Protein AF-A0AAV6CIS7-F1 (afdb_monomer_lite)

Structure (mmCIF, N/CA/C/O backbone):
data_AF-A0AAV6CIS7-F1
#
_entry.id   AF-A0AAV6CIS7-F1
#
loop_
_atom_site.group_PDB
_atom_site.id
_atom_site.type_symbol
_atom_site.label_atom_id
_atom_site.label_alt_id
_atom_site.label_comp_id
_atom_site.label_asym_id
_atom_site.label_entity_id
_atom_site.label_seq_id
_atom_site.pdbx_PDB_ins_code
_atom_site.Cartn_x
_atom_site.Cartn_y
_atom_site.Cartn_z
_atom_site.occupancy
_atom_site.B_iso_or_equiv
_atom_site.auth_seq_id
_atom_site.auth_comp_id
_atom_site.auth_asym_id
_atom_site.auth_atom_id
_atom_site.pdbx_PDB_model_num
ATOM 1 N N . MET A 1 1 ? 35.511 43.609 -23.671 1.00 50.97 1 MET A N 1
ATOM 2 C CA . MET A 1 1 ? 35.864 42.834 -22.460 1.00 50.97 1 MET A CA 1
ATOM 3 C C . MET A 1 1 ? 34.589 42.603 -21.664 1.00 50.97 1 MET A C 1
ATOM 5 O O . MET A 1 1 ? 34.126 43.518 -21.002 1.00 50.97 1 MET A O 1
ATOM 9 N N . ILE A 1 2 ? 33.960 41.435 -21.819 1.00 60.38 2 ILE A N 1
ATOM 10 C CA . ILE A 1 2 ? 32.721 41.089 -21.102 1.00 60.38 2 ILE A CA 1
ATOM 11 C C . ILE A 1 2 ? 33.113 40.763 -19.651 1.00 60.38 2 ILE A C 1
ATOM 13 O O . ILE A 1 2 ? 34.022 39.949 -19.458 1.00 60.38 2 ILE A O 1
ATOM 17 N N . PRO A 1 3 ? 32.518 41.405 -18.631 1.00 58.91 3 PRO A N 1
ATOM 18 C CA . PRO A 1 3 ? 32.936 41.207 -17.251 1.00 58.91 3 PRO A CA 1
ATOM 19 C C . PRO A 1 3 ? 32.660 39.763 -16.819 1.00 58.91 3 PRO A C 1
ATOM 21 O O . PRO A 1 3 ? 31.555 39.246 -16.967 1.00 58.91 3 PRO A O 1
ATOM 24 N N . ARG A 1 4 ? 33.688 39.114 -16.263 1.00 55.78 4 ARG A N 1
ATOM 25 C CA . ARG A 1 4 ? 33.729 37.690 -15.876 1.00 55.78 4 ARG A CA 1
ATOM 26 C C . ARG A 1 4 ? 32.656 37.293 -14.842 1.00 55.78 4 ARG A C 1
ATOM 28 O O . ARG A 1 4 ? 32.350 36.114 -14.712 1.00 55.78 4 ARG A O 1
ATOM 35 N N . PHE A 1 5 ? 32.039 38.273 -14.175 1.00 52.25 5 PHE A N 1
ATOM 36 C CA . PHE A 1 5 ? 30.879 38.098 -13.290 1.00 52.25 5 PHE A CA 1
ATOM 37 C C . PHE A 1 5 ? 29.562 37.809 -14.035 1.00 52.25 5 PHE A C 1
ATOM 39 O O . PHE A 1 5 ? 28.699 37.121 -13.496 1.00 52.25 5 PHE A O 1
ATOM 46 N N . LEU A 1 6 ? 29.413 38.267 -15.284 1.00 52.16 6 LEU A N 1
ATOM 47 C CA . LEU A 1 6 ? 28.199 38.059 -16.084 1.00 52.16 6 LEU A CA 1
ATOM 48 C C . LEU A 1 6 ? 28.066 36.601 -16.564 1.00 52.16 6 LEU A C 1
ATOM 50 O O . LEU A 1 6 ? 26.960 36.097 -16.727 1.00 52.16 6 LEU A O 1
ATOM 54 N N . LEU A 1 7 ? 29.195 35.902 -16.730 1.00 52.88 7 LEU A N 1
ATOM 55 C CA . LEU A 1 7 ? 29.227 34.489 -17.125 1.00 52.88 7 LEU A CA 1
ATOM 56 C C . LEU A 1 7 ? 28.819 33.551 -15.972 1.00 52.88 7 LEU A C 1
ATOM 58 O O . LEU A 1 7 ? 28.273 32.482 -16.215 1.00 52.88 7 LEU A O 1
ATOM 62 N N . LEU A 1 8 ? 29.048 33.957 -14.718 1.00 53.03 8 LEU A N 1
ATOM 63 C CA . LEU A 1 8 ? 28.732 33.152 -13.531 1.00 53.03 8 LEU A CA 1
ATOM 64 C C . LEU A 1 8 ? 27.242 33.224 -13.151 1.00 53.03 8 LEU A C 1
ATOM 66 O O . LEU A 1 8 ? 26.676 32.234 -12.697 1.00 53.03 8 LEU A O 1
ATOM 70 N N . LEU A 1 9 ? 26.587 34.361 -13.407 1.00 54.25 9 LEU A N 1
ATOM 71 C CA . LEU A 1 9 ? 25.141 34.539 -13.211 1.00 54.25 9 LEU A CA 1
ATOM 72 C C . LEU A 1 9 ? 24.294 33.817 -14.272 1.00 54.25 9 LEU A C 1
ATOM 74 O O . LEU A 1 9 ? 23.176 33.401 -13.977 1.00 54.25 9 LEU A O 1
ATOM 78 N N . LEU A 1 10 ? 24.831 33.606 -15.478 1.00 52.19 10 LEU A N 1
ATOM 79 C CA . LEU A 1 10 ? 24.127 32.914 -16.564 1.00 52.19 10 LEU A CA 1
ATOM 80 C C . LEU A 1 10 ? 24.039 31.389 -16.349 1.00 52.19 10 LEU A C 1
ATOM 82 O O . LEU A 1 10 ? 23.103 30.756 -16.831 1.00 52.19 10 LEU A O 1
ATOM 86 N N . CYS A 1 11 ? 24.963 30.795 -15.587 1.00 52.25 11 CYS A N 1
ATOM 87 C CA . CYS A 1 11 ? 24.973 29.350 -15.334 1.00 52.25 11 CYS A CA 1
ATOM 88 C C . CYS A 1 11 ? 24.002 28.897 -14.227 1.00 52.25 11 CYS A C 1
ATOM 90 O O . CYS A 1 11 ? 23.580 27.744 -14.240 1.00 52.25 11 CYS A O 1
ATOM 92 N N . CYS A 1 12 ? 23.605 29.770 -13.292 1.00 54.38 12 CYS A N 1
ATOM 93 C CA . CYS A 1 12 ? 22.674 29.396 -12.212 1.00 54.38 12 CYS A CA 1
ATOM 94 C C . CYS A 1 12 ? 21.187 29.437 -12.614 1.00 54.38 12 CYS A C 1
ATOM 96 O O . CYS A 1 12 ? 20.354 28.910 -11.883 1.00 54.38 12 CYS A O 1
ATOM 98 N N . GLY A 1 13 ? 20.833 30.046 -13.752 1.00 55.12 13 GLY A N 1
ATOM 99 C CA . GLY A 1 13 ? 19.437 30.181 -14.201 1.00 55.12 13 GLY A CA 1
ATOM 100 C C . GLY A 1 13 ? 18.891 29.002 -15.015 1.00 55.12 13 GLY A C 1
ATOM 101 O O . GLY A 1 13 ? 17.715 28.998 -15.363 1.00 55.12 13 GLY A O 1
ATOM 102 N N . LEU A 1 14 ? 19.732 28.016 -15.339 1.00 56.28 14 LEU A N 1
ATOM 103 C CA . LEU A 1 14 ? 19.426 26.909 -16.254 1.00 56.28 14 LEU A CA 1
ATOM 104 C C . LEU A 1 14 ? 19.567 25.543 -15.577 1.00 56.28 14 LEU A C 1
ATOM 106 O O . LEU A 1 14 ? 19.933 24.564 -16.221 1.00 56.28 14 LEU A O 1
ATOM 110 N N . VAL A 1 15 ? 19.274 25.452 -14.280 1.00 60.72 15 VAL A N 1
ATOM 111 C CA . VAL A 1 15 ? 18.998 24.146 -13.678 1.00 60.72 15 VAL A CA 1
ATOM 112 C C . VAL A 1 15 ? 17.537 23.847 -14.016 1.00 60.72 15 VAL A C 1
ATOM 114 O O . VAL A 1 15 ? 16.658 24.430 -13.376 1.00 60.72 15 VAL A O 1
ATOM 117 N N . PRO A 1 16 ? 17.209 23.018 -15.033 1.00 55.84 16 PRO A N 1
ATOM 118 C CA . PRO A 1 16 ? 15.862 22.485 -15.096 1.00 55.84 16 PRO A CA 1
ATOM 119 C C . PRO A 1 16 ? 15.610 21.837 -13.740 1.00 55.84 16 PRO A C 1
ATOM 121 O O . PRO A 1 16 ? 16.448 21.076 -13.251 1.00 55.84 16 PRO A O 1
ATOM 124 N N . PHE A 1 17 ? 14.484 22.173 -13.114 1.00 56.53 17 PHE A N 1
ATOM 125 C CA . PHE A 1 17 ? 13.930 21.350 -12.055 1.00 56.53 17 PHE A CA 1
ATOM 126 C C . PHE A 1 17 ? 13.779 19.958 -12.660 1.00 56.53 17 PHE A C 1
ATOM 128 O O . PHE A 1 17 ? 12.786 19.663 -13.320 1.00 56.53 17 PHE A O 1
ATOM 135 N N . VAL A 1 18 ? 14.800 19.117 -12.502 1.00 51.66 18 VAL A N 1
ATOM 136 C CA . VAL A 1 18 ? 14.688 17.692 -12.742 1.00 51.66 18 VAL A CA 1
ATOM 137 C C . VAL A 1 18 ? 13.782 17.235 -11.619 1.00 51.66 18 VAL A C 1
ATOM 139 O O . VAL A 1 18 ? 14.219 16.881 -10.527 1.00 51.66 18 VAL A O 1
ATOM 142 N N . GLN A 1 19 ? 12.482 17.368 -11.858 1.00 56.81 19 GLN A N 1
ATOM 143 C CA . GLN A 1 19 ? 11.492 16.641 -11.113 1.00 56.81 19 GLN A CA 1
ATOM 144 C C . GLN A 1 19 ? 11.911 15.187 -11.295 1.00 56.81 19 GLN A C 1
ATOM 146 O O . GLN A 1 19 ? 11.837 14.643 -12.398 1.00 56.81 19 GLN A O 1
ATOM 151 N N . ALA A 1 20 ? 12.423 14.579 -10.230 1.00 53.72 20 ALA A N 1
ATOM 152 C CA . ALA A 1 20 ? 12.522 13.137 -10.127 1.00 53.72 20 ALA A CA 1
ATOM 153 C C . ALA A 1 20 ? 11.083 12.608 -10.058 1.00 53.72 20 ALA A C 1
ATOM 155 O O . ALA A 1 20 ? 10.599 12.192 -9.010 1.00 53.72 20 ALA A O 1
ATOM 156 N N . HIS A 1 21 ? 10.347 12.745 -11.159 1.00 54.41 21 HIS A N 1
ATOM 157 C CA . HIS A 1 21 ? 9.041 12.155 -11.290 1.00 54.41 21 HIS A CA 1
ATOM 158 C C . HIS A 1 21 ? 9.283 10.651 -11.341 1.00 54.41 21 HIS A C 1
ATOM 160 O O . HIS A 1 21 ? 9.950 10.138 -12.242 1.00 54.41 21 HIS A O 1
ATOM 166 N N . VAL A 1 22 ? 8.727 9.953 -10.352 1.00 58.34 22 VAL A N 1
ATOM 167 C CA . VAL A 1 22 ? 8.233 8.591 -10.555 1.00 58.34 22 VAL A CA 1
ATOM 168 C C . VAL A 1 22 ? 7.492 8.566 -11.895 1.00 58.34 22 VAL A C 1
ATOM 170 O O . VAL A 1 22 ? 6.849 9.552 -12.257 1.00 58.34 22 VAL A O 1
ATOM 173 N N . GLY A 1 23 ? 7.686 7.509 -12.685 1.00 63.38 23 GLY A N 1
ATOM 174 C CA . GLY A 1 23 ? 7.179 7.435 -14.055 1.00 63.38 23 GLY A CA 1
ATOM 175 C C . GLY A 1 23 ? 5.650 7.531 -14.130 1.00 63.38 23 GLY A C 1
ATOM 176 O O . GLY A 1 23 ? 4.971 7.888 -13.177 1.00 63.38 23 GLY A O 1
ATOM 177 N N . HIS A 1 24 ? 5.061 7.167 -15.269 1.00 74.44 24 HIS A N 1
ATOM 178 C CA . HIS A 1 24 ? 3.600 7.175 -15.448 1.00 74.44 24 HIS A CA 1
ATOM 179 C C . HIS A 1 24 ? 2.891 6.026 -14.693 1.00 74.44 24 HIS A C 1
ATOM 181 O O . HIS A 1 24 ? 2.054 5.325 -15.255 1.00 74.44 24 HIS A O 1
ATOM 187 N N . HIS A 1 25 ? 3.282 5.773 -13.448 1.00 80.31 25 HIS A N 1
ATOM 188 C CA . HIS A 1 25 ? 2.746 4.741 -12.579 1.00 80.31 25 HIS A CA 1
ATOM 189 C C . HIS A 1 25 ? 2.177 5.378 -11.303 1.00 80.31 25 HIS A C 1
ATOM 191 O O . HIS A 1 25 ? 2.557 6.498 -10.943 1.00 80.31 25 HIS A O 1
ATOM 197 N N . PRO A 1 26 ? 1.252 4.697 -10.610 1.00 85.50 26 PRO A N 1
ATOM 198 C CA . PRO A 1 26 ? 0.700 5.201 -9.363 1.00 85.50 26 PRO A CA 1
ATOM 199 C C . PRO A 1 26 ? 1.795 5.447 -8.317 1.00 85.50 26 PRO A C 1
ATOM 201 O O . PRO A 1 26 ? 2.750 4.681 -8.186 1.00 85.50 26 PRO A O 1
ATOM 204 N N . SER A 1 27 ? 1.652 6.532 -7.562 1.00 90.12 27 SER A N 1
ATOM 205 C CA . SER A 1 27 ? 2.560 6.892 -6.474 1.00 90.12 27 SER A CA 1
ATOM 206 C C . SER A 1 27 ? 2.111 6.219 -5.177 1.00 90.12 27 SER A C 1
ATOM 208 O O . SER A 1 27 ? 0.980 6.424 -4.724 1.00 90.12 27 SER A O 1
ATOM 210 N N . VAL A 1 28 ? 3.000 5.441 -4.546 1.00 92.06 28 VAL A N 1
ATOM 211 C CA . VAL A 1 28 ? 2.762 4.869 -3.207 1.00 92.06 28 VAL A CA 1
ATOM 212 C C . VAL A 1 28 ? 2.484 5.980 -2.197 1.00 92.06 28 VAL A C 1
ATOM 214 O O . VAL A 1 28 ? 1.545 5.875 -1.414 1.00 92.06 28 VAL A O 1
ATOM 217 N N . HIS A 1 29 ? 3.258 7.067 -2.248 1.00 92.81 29 HIS A N 1
ATOM 218 C CA . HIS A 1 29 ? 3.093 8.214 -1.358 1.00 92.81 29 HIS A CA 1
ATOM 219 C C . HIS A 1 29 ? 1.681 8.803 -1.454 1.00 92.81 29 HIS A C 1
ATOM 221 O O . HIS A 1 29 ? 1.002 8.958 -0.438 1.00 92.81 29 HIS A O 1
ATOM 227 N N . ASP A 1 30 ? 1.219 9.078 -2.674 1.00 93.94 3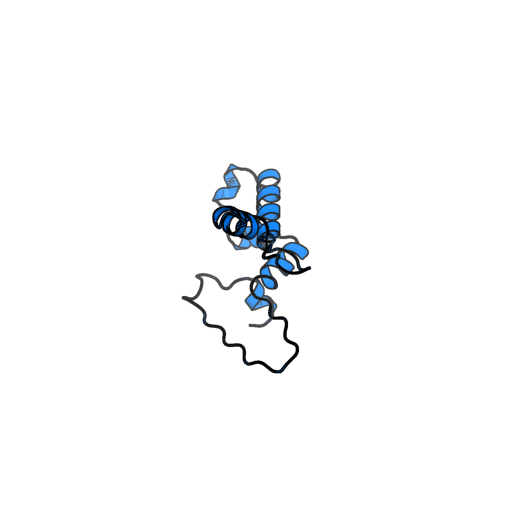0 ASP A N 1
ATOM 228 C CA . ASP A 1 30 ? -0.086 9.711 -2.886 1.00 93.94 30 ASP A CA 1
ATOM 229 C C . ASP A 1 30 ? -1.224 8.752 -2.534 1.00 93.94 30 ASP A C 1
ATOM 231 O O . ASP A 1 30 ? -2.235 9.160 -1.963 1.00 93.94 30 ASP A O 1
ATOM 235 N N . THR A 1 31 ? -1.021 7.457 -2.784 1.00 95.81 31 THR A N 1
ATOM 236 C CA . THR A 1 31 ? -1.948 6.399 -2.368 1.00 95.81 31 THR A CA 1
ATOM 237 C C . THR A 1 31 ? -2.077 6.348 -0.847 1.00 95.81 31 THR A C 1
ATOM 239 O O . THR A 1 31 ? -3.191 6.373 -0.326 1.00 95.81 31 THR A O 1
ATOM 242 N N . VAL A 1 32 ? -0.960 6.351 -0.111 1.00 95.69 32 VAL A N 1
ATOM 243 C CA . VAL A 1 32 ? -0.957 6.386 1.362 1.00 95.69 32 VAL A CA 1
ATOM 244 C C . VAL A 1 32 ? -1.613 7.665 1.883 1.00 95.69 32 VAL A C 1
ATOM 246 O O . VAL A 1 32 ? -2.439 7.600 2.794 1.00 95.69 32 VAL A O 1
ATOM 249 N N . ALA A 1 33 ? -1.304 8.822 1.295 1.00 96.75 33 ALA A N 1
ATOM 250 C CA . ALA A 1 33 ? -1.923 10.091 1.669 1.00 96.75 33 ALA A CA 1
ATOM 251 C C . ALA A 1 33 ? -3.450 10.060 1.473 1.00 96.75 33 ALA A C 1
ATOM 253 O O . ALA A 1 33 ? -4.194 10.467 2.369 1.00 96.75 33 ALA A O 1
ATOM 254 N N . GLY A 1 34 ? -3.920 9.513 0.348 1.00 97.19 34 GLY A N 1
ATOM 255 C CA . GLY A 1 34 ? -5.343 9.337 0.056 1.00 97.19 34 GLY A CA 1
ATOM 256 C C . GLY A 1 34 ? -6.042 8.366 1.012 1.00 97.19 34 GLY A C 1
ATOM 257 O O . GLY A 1 34 ? -7.143 8.656 1.485 1.00 97.19 34 GLY A O 1
ATOM 258 N N . ILE A 1 35 ? -5.395 7.248 1.365 1.00 97.12 35 ILE A N 1
ATOM 259 C CA . ILE A 1 35 ? -5.899 6.305 2.378 1.00 97.12 35 ILE A CA 1
ATOM 260 C C . ILE A 1 35 ? -6.066 7.015 3.724 1.00 97.12 35 ILE A C 1
ATOM 262 O O . ILE A 1 35 ? -7.128 6.922 4.342 1.00 97.12 35 ILE A O 1
ATOM 266 N N . LEU A 1 36 ? -5.043 7.753 4.167 1.00 95.56 36 LEU A N 1
ATOM 267 C CA . LEU A 1 36 ? -5.067 8.472 5.441 1.00 95.56 36 LEU A CA 1
ATOM 268 C C . LEU A 1 36 ? -6.172 9.531 5.479 1.00 95.56 36 LEU A C 1
ATOM 270 O O . LEU A 1 36 ? -6.889 9.626 6.476 1.00 95.56 36 LEU A O 1
ATOM 274 N N . ASP A 1 37 ? -6.322 10.319 4.415 1.00 96.69 37 ASP A N 1
ATOM 275 C CA . ASP A 1 37 ? -7.380 11.327 4.312 1.00 96.69 37 ASP A CA 1
ATOM 276 C C . ASP A 1 37 ? -8.776 10.685 4.341 1.00 96.69 37 ASP A C 1
ATOM 278 O O . ASP A 1 37 ? -9.638 11.119 5.111 1.00 96.69 37 ASP A O 1
ATOM 282 N N . ARG A 1 38 ? -8.988 9.586 3.602 1.00 97.19 38 ARG A N 1
ATOM 283 C CA . ARG A 1 38 ? -10.250 8.832 3.646 1.00 97.19 38 ARG A CA 1
ATOM 284 C C . ARG A 1 38 ? -10.531 8.293 5.045 1.00 97.19 38 ARG A C 1
ATOM 286 O O . ARG A 1 38 ? -11.609 8.537 5.581 1.00 97.19 38 ARG A O 1
ATOM 293 N N . MET A 1 39 ? -9.578 7.587 5.651 1.00 96.62 39 MET A N 1
ATOM 294 C CA . MET A 1 39 ? -9.765 6.960 6.963 1.00 96.62 39 MET A CA 1
ATOM 295 C C . MET A 1 39 ? -10.074 7.988 8.049 1.00 96.62 39 MET A C 1
ATOM 297 O O . MET A 1 39 ? -10.941 7.737 8.880 1.00 96.62 39 MET A O 1
ATOM 301 N N . LYS A 1 40 ? -9.446 9.170 8.018 1.00 95.06 40 LYS A N 1
ATOM 302 C CA . LYS A 1 40 ? -9.770 10.270 8.942 1.00 95.06 40 LYS A CA 1
ATOM 303 C C . LYS A 1 40 ? -11.227 10.736 8.846 1.00 95.06 40 LYS A C 1
ATOM 305 O O . LYS A 1 40 ? -11.755 11.241 9.832 1.00 95.06 40 LYS A O 1
ATOM 310 N N . ARG A 1 41 ? -11.868 10.583 7.682 1.00 96.00 41 ARG A N 1
ATOM 311 C CA . ARG A 1 41 ? -13.273 10.964 7.448 1.00 96.00 41 ARG A CA 1
ATOM 312 C C . ARG A 1 41 ? -14.251 9.832 7.755 1.00 96.00 41 ARG A C 1
ATOM 314 O O . ARG A 1 41 ? -15.371 10.106 8.170 1.00 96.00 41 ARG A O 1
ATOM 321 N N . THR A 1 42 ? -13.853 8.579 7.532 1.00 95.06 42 THR A N 1
ATOM 322 C CA . THR A 1 42 ? -14.759 7.419 7.614 1.00 95.06 42 THR A CA 1
ATOM 323 C C . THR A 1 42 ? -14.625 6.613 8.903 1.00 95.06 42 THR A C 1
ATOM 325 O O . THR A 1 42 ? -15.559 5.908 9.276 1.00 95.06 42 THR A O 1
ATOM 328 N N . VAL A 1 43 ? -13.482 6.681 9.589 1.00 95.50 43 VAL A N 1
ATOM 329 C CA . VAL A 1 43 ? -13.230 5.956 10.840 1.00 95.50 43 VAL A CA 1
ATOM 330 C C . VAL A 1 43 ? -13.377 6.917 12.023 1.00 95.50 43 VAL A C 1
ATOM 332 O O . VAL A 1 43 ? -12.796 8.002 12.000 1.00 95.50 43 VAL A O 1
ATOM 335 N N . PRO A 1 44 ? -14.095 6.534 13.098 1.00 95.12 44 PRO A N 1
ATOM 336 C CA . PRO A 1 44 ? -14.188 7.358 14.297 1.00 95.12 44 PRO A CA 1
ATOM 337 C C . PRO A 1 44 ? -12.806 7.717 14.856 1.00 95.12 44 PRO A C 1
ATOM 339 O O . PRO A 1 44 ? -11.953 6.842 15.021 1.00 95.12 44 PRO A O 1
ATOM 342 N N . ALA A 1 45 ? -12.603 8.985 15.224 1.00 93.38 45 ALA A N 1
ATOM 343 C CA . ALA A 1 45 ? -11.303 9.487 15.678 1.00 93.38 45 ALA A CA 1
ATOM 344 C C . ALA A 1 45 ? -10.723 8.694 16.866 1.00 93.38 45 ALA A C 1
ATOM 346 O O . ALA A 1 45 ? -9.530 8.412 16.907 1.00 93.38 45 ALA A O 1
ATOM 347 N N . ALA A 1 46 ? -11.579 8.253 17.795 1.00 94.44 46 ALA A N 1
ATOM 348 C CA . ALA A 1 46 ? -11.179 7.428 18.937 1.00 94.44 46 ALA A CA 1
ATOM 349 C C . ALA A 1 46 ? -10.754 5.992 18.560 1.00 94.44 46 ALA A C 1
ATOM 351 O O . ALA A 1 46 ? -10.109 5.314 19.364 1.00 94.44 46 ALA A O 1
ATOM 352 N N . LYS A 1 47 ? -11.129 5.516 17.363 1.00 94.06 47 LYS A N 1
ATOM 353 C CA . LYS A 1 47 ? -10.770 4.192 16.835 1.00 94.06 47 LYS A CA 1
ATOM 35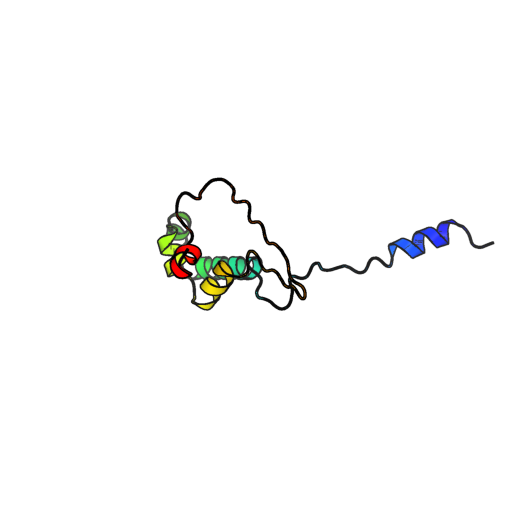4 C C . LYS A 1 47 ? -9.484 4.230 16.003 1.00 94.06 47 LYS A C 1
ATOM 356 O O . LYS A 1 47 ? -8.742 3.259 16.050 1.00 94.06 47 LYS A O 1
ATOM 361 N N . LEU A 1 48 ? -9.183 5.337 15.313 1.00 92.19 48 LEU A N 1
ATOM 362 C CA . LEU A 1 48 ? -7.976 5.493 14.481 1.00 92.19 48 LEU A CA 1
ATOM 363 C C . LEU A 1 48 ? -6.668 5.002 15.141 1.00 92.19 48 LEU A C 1
ATOM 365 O O . LEU A 1 48 ? -5.991 4.184 14.526 1.00 92.19 48 LEU A O 1
ATOM 369 N N . PRO A 1 49 ? -6.309 5.406 16.379 1.00 93.50 49 PRO A N 1
ATOM 370 C CA . PRO A 1 49 ? -5.056 4.966 17.003 1.00 93.50 49 PRO A CA 1
ATOM 371 C C . PRO A 1 49 ? -5.084 3.513 17.505 1.00 93.50 49 PRO A C 1
ATOM 373 O O . PRO A 1 49 ? -4.079 3.027 18.012 1.00 93.50 49 PRO A O 1
ATOM 376 N N . LYS A 1 50 ? -6.233 2.833 17.420 1.00 95.44 50 LYS A N 1
ATOM 377 C CA . LYS A 1 50 ? -6.438 1.458 17.898 1.00 95.44 50 LYS A CA 1
ATOM 378 C C . LYS A 1 50 ? -6.540 0.443 16.761 1.00 95.44 50 LYS A C 1
ATOM 380 O O . LYS A 1 50 ? -6.741 -0.733 17.044 1.00 95.44 50 LYS A O 1
ATOM 385 N N . LEU A 1 51 ? -6.458 0.889 15.506 1.00 93.94 51 LEU A N 1
ATOM 386 C CA . LEU A 1 51 ? -6.548 0.000 14.355 1.00 93.94 51 LEU A CA 1
ATOM 387 C C . LEU A 1 51 ? -5.355 -0.956 14.316 1.00 93.94 51 LEU A C 1
ATOM 389 O O . LEU A 1 51 ? -4.202 -0.546 14.434 1.00 93.94 51 LEU A O 1
ATOM 393 N N . THR A 1 52 ? -5.653 -2.233 14.114 1.00 92.19 52 THR A N 1
ATOM 394 C CA . THR A 1 52 ? -4.653 -3.267 13.828 1.00 92.19 52 THR A CA 1
ATOM 395 C C . THR A 1 52 ? -4.276 -3.279 12.342 1.00 92.19 52 THR A C 1
ATOM 397 O O . THR A 1 52 ? -5.045 -2.801 11.507 1.00 92.19 52 THR A O 1
ATOM 400 N N . ASN A 1 53 ? -3.135 -3.884 11.984 1.00 89.25 53 ASN A N 1
ATOM 401 C CA . ASN A 1 53 ? -2.728 -4.055 10.579 1.00 89.25 53 ASN A CA 1
ATOM 402 C C . ASN A 1 53 ? -3.826 -4.734 9.748 1.00 89.25 53 ASN A C 1
ATOM 404 O O . ASN A 1 53 ? -4.212 -4.220 8.704 1.00 89.25 53 ASN A O 1
ATOM 408 N N . LYS A 1 54 ? -4.414 -5.823 10.262 1.00 90.50 54 LYS A N 1
ATOM 409 C CA . LYS A 1 54 ? -5.507 -6.544 9.587 1.00 90.50 54 LYS A CA 1
ATOM 410 C C . LYS A 1 54 ? -6.755 -5.687 9.380 1.00 90.50 54 LYS A C 1
ATOM 412 O O . LYS A 1 54 ? -7.387 -5.766 8.330 1.00 90.50 54 LYS A O 1
ATOM 417 N N . GLU A 1 55 ? -7.124 -4.865 10.363 1.00 93.44 55 GLU A N 1
ATOM 418 C CA . GLU A 1 55 ? -8.242 -3.932 10.194 1.00 93.44 55 GLU A CA 1
ATOM 419 C C . GLU A 1 55 ? -7.922 -2.870 9.138 1.00 93.44 55 GLU A C 1
ATOM 421 O O . GLU A 1 55 ? -8.779 -2.581 8.308 1.00 93.44 55 GLU A O 1
ATOM 426 N N . ILE A 1 56 ? -6.701 -2.326 9.121 1.00 93.12 56 ILE A N 1
ATOM 427 C CA . ILE A 1 56 ? -6.259 -1.374 8.090 1.00 93.12 56 ILE A CA 1
ATOM 428 C C . ILE A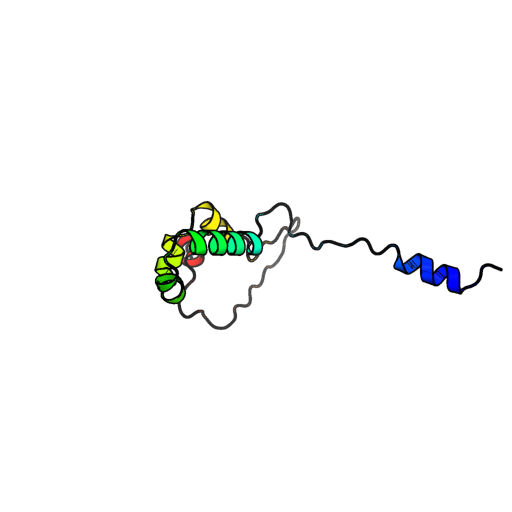 1 56 ? -6.338 -2.024 6.708 1.00 93.12 56 ILE A C 1
ATOM 430 O O . ILE A 1 56 ? -6.940 -1.447 5.807 1.00 93.12 56 ILE A O 1
ATOM 434 N N . GLU A 1 57 ? -5.797 -3.233 6.555 1.00 93.06 57 GLU A N 1
ATOM 435 C CA . GLU A 1 57 ? -5.822 -3.996 5.304 1.00 93.06 57 GLU A CA 1
ATOM 436 C C . GLU A 1 57 ? -7.251 -4.242 4.808 1.00 93.06 57 GLU A C 1
ATOM 438 O O . GLU A 1 57 ? -7.524 -4.071 3.621 1.00 93.06 57 GLU A O 1
ATOM 443 N N . SER A 1 58 ? -8.187 -4.555 5.711 1.00 93.75 58 SER A N 1
ATOM 444 C CA . SER A 1 58 ? -9.601 -4.761 5.362 1.00 93.75 58 SER A CA 1
ATOM 445 C C . SER A 1 58 ? -10.324 -3.496 4.876 1.00 93.75 58 SER A C 1
ATOM 447 O O . SER A 1 58 ? -11.383 -3.587 4.260 1.00 93.75 58 SER A O 1
ATOM 449 N N . LEU A 1 59 ? -9.763 -2.313 5.148 1.00 95.25 59 LEU A N 1
ATOM 450 C CA . LEU A 1 59 ? -10.301 -1.009 4.744 1.00 95.25 59 LEU A CA 1
ATOM 451 C C . LEU A 1 59 ? -9.688 -0.485 3.433 1.00 95.25 59 LEU A C 1
ATOM 453 O O . LEU A 1 59 ? -10.085 0.588 2.957 1.00 95.25 59 LEU A O 1
ATOM 457 N N . LEU A 1 60 ? -8.702 -1.193 2.872 1.00 96.31 60 LEU A N 1
ATOM 458 C CA . LEU A 1 60 ? -8.074 -0.832 1.605 1.00 96.31 60 LEU A CA 1
ATOM 459 C C . LEU A 1 60 ? -8.984 -1.191 0.432 1.00 96.31 60 LEU A C 1
ATOM 461 O O . LEU A 1 60 ? -9.580 -2.267 0.382 1.00 96.31 60 LEU A O 1
ATOM 465 N N . THR A 1 61 ? -9.058 -0.299 -0.552 1.00 96.69 61 THR A N 1
ATOM 466 C CA . THR A 1 61 ? -9.715 -0.626 -1.822 1.00 96.69 61 THR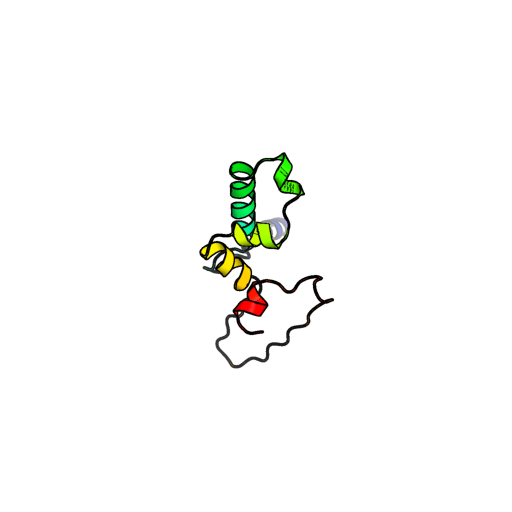 A CA 1
ATOM 467 C C . THR A 1 61 ? -8.837 -1.577 -2.646 1.00 96.69 61 THR A C 1
ATOM 469 O O . THR A 1 61 ? -7.617 -1.591 -2.461 1.00 96.69 61 THR A O 1
ATOM 472 N N . PRO A 1 62 ? -9.400 -2.346 -3.600 1.00 95.00 62 PRO A N 1
ATOM 473 C CA . PRO A 1 62 ? -8.602 -3.223 -4.463 1.00 95.00 62 PRO A CA 1
ATOM 474 C C . PRO A 1 62 ? -7.460 -2.493 -5.187 1.00 95.00 62 PRO A C 1
ATOM 476 O O . PRO A 1 62 ? -6.350 -3.016 -5.268 1.00 95.00 62 PRO A O 1
ATOM 479 N N . THR A 1 63 ? -7.710 -1.266 -5.655 1.00 95.19 63 THR A N 1
ATOM 480 C CA . THR A 1 63 ? -6.709 -0.426 -6.329 1.00 95.19 63 THR A CA 1
ATOM 481 C C . THR A 1 63 ? -5.579 -0.017 -5.390 1.00 95.19 63 THR A C 1
ATOM 483 O O . THR A 1 63 ? -4.413 -0.141 -5.745 1.00 95.19 63 THR A O 1
ATOM 486 N N . GLU A 1 64 ? -5.895 0.435 -4.177 1.00 96.06 64 GLU A N 1
ATOM 487 C CA . GLU A 1 64 ? -4.877 0.791 -3.178 1.00 96.06 64 GLU A CA 1
ATOM 488 C C . GLU A 1 64 ? -4.012 -0.403 -2.805 1.00 96.06 64 GLU A C 1
ATOM 490 O O . GLU A 1 64 ? -2.790 -0.297 -2.737 1.00 96.06 64 GLU A O 1
ATOM 495 N N . ARG A 1 65 ? -4.653 -1.555 -2.604 1.00 94.25 65 ARG A N 1
ATOM 496 C CA . ARG A 1 65 ? -3.981 -2.813 -2.288 1.00 94.25 65 ARG A CA 1
ATOM 497 C C . ARG A 1 65 ? -2.995 -3.216 -3.377 1.00 94.25 65 ARG A C 1
ATOM 499 O O . ARG A 1 65 ? -1.879 -3.619 -3.064 1.00 94.25 65 ARG A O 1
ATOM 506 N N . HIS A 1 66 ? -3.398 -3.061 -4.638 1.00 92.12 66 HIS A N 1
ATOM 507 C CA . HIS A 1 66 ? -2.528 -3.284 -5.785 1.00 92.12 66 HIS A CA 1
ATOM 508 C C . HIS A 1 66 ? -1.312 -2.351 -5.746 1.00 92.12 66 HIS A C 1
ATOM 510 O O . HIS A 1 66 ? -0.188 -2.839 -5.720 1.00 92.12 66 HIS A O 1
ATOM 516 N N . VAL A 1 67 ? -1.525 -1.035 -5.626 1.00 93.19 67 VAL A N 1
ATOM 517 C CA . VAL A 1 67 ? -0.430 -0.050 -5.618 1.00 93.19 67 VAL A CA 1
ATOM 518 C C . VAL A 1 67 ? 0.558 -0.293 -4.475 1.00 93.19 67 VAL A C 1
ATOM 520 O O . VAL A 1 67 ? 1.768 -0.299 -4.695 1.00 93.19 67 VAL A O 1
ATOM 523 N N . LEU A 1 68 ? 0.066 -0.540 -3.257 1.00 92.44 68 LEU A N 1
ATOM 524 C CA . LEU A 1 68 ? 0.927 -0.847 -2.111 1.00 92.44 68 LEU A CA 1
ATOM 525 C C . LEU A 1 68 ? 1.702 -2.160 -2.298 1.00 92.44 68 LEU A C 1
ATOM 527 O O . LEU A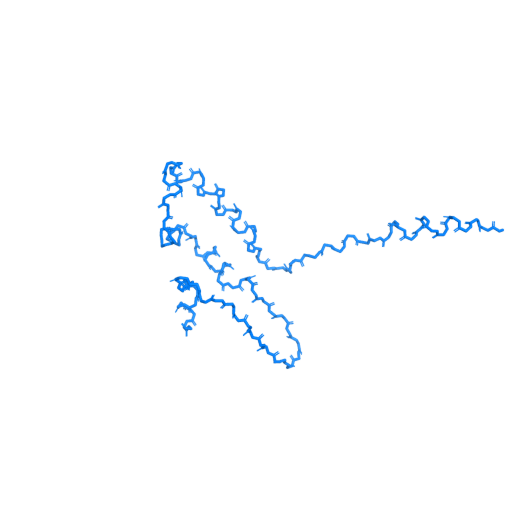 1 68 ? 2.809 -2.284 -1.782 1.00 92.44 68 LEU A O 1
ATOM 531 N N . GLY A 1 69 ? 1.162 -3.125 -3.042 1.00 90.25 69 GLY A N 1
ATOM 532 C CA . GLY A 1 69 ? 1.824 -4.401 -3.303 1.00 90.25 69 GLY A CA 1
ATOM 533 C C . GLY A 1 69 ? 2.834 -4.392 -4.456 1.00 90.25 69 GLY A C 1
ATOM 534 O O . GLY A 1 69 ? 3.676 -5.287 -4.497 1.00 90.25 69 GLY A O 1
ATOM 535 N N . THR A 1 70 ? 2.767 -3.433 -5.389 1.00 88.50 70 THR A N 1
ATOM 536 C CA . THR A 1 70 ? 3.563 -3.473 -6.636 1.00 88.50 70 THR A CA 1
ATOM 537 C C . THR A 1 70 ? 4.475 -2.273 -6.853 1.00 88.50 70 THR A C 1
ATOM 539 O O . THR A 1 70 ? 5.545 -2.434 -7.429 1.00 88.50 70 THR A O 1
ATOM 542 N N . GLU A 1 71 ? 4.115 -1.081 -6.370 1.00 89.44 71 GLU A N 1
ATOM 543 C CA . GLU A 1 71 ? 4.790 0.164 -6.780 1.00 89.44 71 GLU A CA 1
ATOM 544 C C . GLU A 1 71 ? 5.937 0.599 -5.849 1.00 89.44 71 GLU A C 1
ATOM 546 O O . GLU A 1 71 ? 6.525 1.663 -6.040 1.00 89.44 71 GLU A O 1
ATOM 551 N N . HIS A 1 72 ? 6.279 -0.201 -4.831 1.00 85.00 72 HIS A N 1
ATOM 552 C CA . HIS A 1 72 ? 7.389 0.106 -3.916 1.00 85.00 72 HIS A CA 1
ATOM 553 C C . HIS A 1 72 ? 8.764 -0.053 -4.575 1.00 85.00 72 HIS A C 1
ATOM 555 O O . HIS A 1 72 ? 9.677 0.722 -4.291 1.00 85.00 72 HIS A O 1
ATOM 561 N N . ILE A 1 73 ? 8.934 -1.081 -5.410 1.00 82.00 73 ILE A N 1
ATOM 562 C CA . ILE A 1 73 ? 10.191 -1.380 -6.098 1.00 82.00 73 ILE A CA 1
ATOM 563 C C . ILE A 1 73 ? 9.851 -1.870 -7.503 1.00 82.00 73 ILE A C 1
ATOM 565 O O . ILE A 1 73 ? 9.417 -3.005 -7.681 1.00 82.00 73 ILE A O 1
ATOM 569 N N . SER A 1 74 ? 10.108 -1.025 -8.498 1.00 78.62 74 SER A N 1
ATOM 570 C CA . SER A 1 74 ? 9.847 -1.322 -9.906 1.00 78.62 74 SER A CA 1
ATOM 571 C C . SER A 1 74 ? 11.123 -1.158 -10.723 1.00 78.62 74 SER A C 1
ATOM 573 O O . SER A 1 74 ? 11.855 -0.180 -10.570 1.00 78.62 74 SER A O 1
ATOM 575 N N . PHE A 1 75 ? 11.378 -2.101 -11.630 1.00 83.75 75 PHE A N 1
ATOM 576 C CA . PHE A 1 75 ? 12.516 -2.056 -12.546 1.00 83.75 75 PHE A CA 1
ATOM 577 C C . PHE A 1 75 ? 12.015 -2.060 -13.989 1.00 83.75 75 PHE A C 1
ATOM 579 O O . PHE A 1 75 ? 11.267 -2.949 -14.394 1.00 83.75 75 PHE A O 1
ATOM 586 N N . ARG A 1 76 ? 12.458 -1.089 -14.792 1.00 84.75 76 ARG A N 1
ATOM 587 C CA . ARG A 1 76 ? 12.276 -1.101 -16.248 1.00 84.75 76 ARG A CA 1
ATOM 588 C C . ARG A 1 76 ? 13.616 -1.428 -16.894 1.00 84.75 76 ARG A C 1
ATOM 590 O O . ARG A 1 76 ? 14.565 -0.665 -16.744 1.00 84.75 76 ARG A O 1
ATOM 597 N N . VAL A 1 77 ? 13.682 -2.540 -17.623 1.00 88.62 77 VAL A N 1
ATOM 598 C CA . VAL A 1 77 ? 14.913 -3.019 -18.268 1.00 88.62 77 VAL A CA 1
ATOM 599 C C . VAL A 1 77 ? 14.652 -3.362 -19.729 1.00 88.62 77 VAL A C 1
ATOM 601 O O . VAL A 1 77 ? 13.582 -3.852 -20.078 1.00 88.62 77 VAL A O 1
ATOM 604 N N . ASN A 1 78 ? 15.618 -3.072 -20.595 1.00 94.56 78 ASN A N 1
ATOM 605 C CA . ASN A 1 78 ? 15.574 -3.368 -22.032 1.00 94.56 78 ASN A CA 1
ATOM 606 C C . ASN A 1 78 ? 16.695 -4.325 -22.473 1.00 94.56 78 ASN A C 1
ATOM 608 O O . ASN A 1 78 ? 16.844 -4.601 -23.660 1.00 94.56 78 ASN A O 1
ATOM 612 N N . VAL A 1 79 ? 17.487 -4.803 -21.518 1.00 95.12 79 VAL A N 1
ATOM 613 C CA . VAL A 1 79 ? 18.593 -5.746 -21.690 1.00 95.12 79 VAL A CA 1
ATOM 614 C C . VAL A 1 79 ? 18.563 -6.743 -20.527 1.00 95.12 79 VAL A C 1
ATOM 616 O O . VAL A 1 79 ? 17.974 -6.430 -19.488 1.00 95.12 79 VAL A O 1
ATOM 619 N N . PRO A 1 80 ? 19.172 -7.934 -20.661 1.00 96.56 80 PRO A N 1
ATOM 620 C CA . PRO A 1 80 ? 19.300 -8.865 -19.545 1.00 96.56 80 PRO A CA 1
ATOM 621 C C . PRO A 1 80 ? 20.030 -8.223 -18.359 1.00 96.56 80 PRO A C 1
ATOM 623 O O . PRO A 1 80 ? 21.081 -7.605 -18.535 1.00 96.56 80 PRO A O 1
ATOM 626 N N . VAL A 1 81 ? 19.482 -8.385 -17.154 1.00 95.50 81 VAL A N 1
ATOM 627 C CA . VAL A 1 81 ? 20.068 -7.876 -15.907 1.00 95.50 81 VAL A CA 1
ATOM 628 C C . VAL A 1 81 ? 20.013 -8.930 -14.805 1.00 95.50 81 VAL A C 1
ATOM 630 O O . VAL A 1 81 ? 19.158 -9.814 -14.820 1.00 95.50 81 VAL A O 1
ATOM 633 N N . THR A 1 82 ? 20.884 -8.779 -13.809 1.00 95.62 82 THR A N 1
ATOM 634 C CA . THR A 1 82 ? 20.802 -9.498 -12.533 1.00 95.62 82 THR A CA 1
ATOM 635 C C . THR A 1 82 ? 20.230 -8.561 -11.475 1.00 95.62 82 THR A C 1
ATOM 637 O O . THR A 1 82 ? 20.760 -7.468 -11.275 1.00 95.62 82 THR A O 1
ATOM 640 N N . ILE A 1 83 ? 19.167 -8.986 -10.789 1.00 90.44 83 ILE A N 1
ATOM 641 C CA . ILE A 1 83 ? 18.543 -8.238 -9.690 1.00 90.44 83 ILE A CA 1
ATOM 642 C C . ILE A 1 83 ? 18.874 -8.949 -8.377 1.00 90.44 83 ILE A C 1
ATOM 644 O O . ILE A 1 83 ? 18.519 -10.111 -8.194 1.00 90.44 83 ILE A O 1
ATOM 648 N N . SER A 1 84 ? 19.525 -8.236 -7.458 1.00 90.94 84 SER A N 1
ATOM 649 C CA . SER A 1 84 ? 19.837 -8.721 -6.111 1.00 90.94 84 SER A CA 1
ATOM 650 C C . SER A 1 84 ? 19.063 -7.900 -5.083 1.00 90.94 84 SER A C 1
ATOM 652 O O . SER A 1 84 ? 19.249 -6.687 -4.998 1.00 90.94 84 SER A O 1
ATOM 654 N N . ILE A 1 85 ? 18.201 -8.548 -4.297 1.00 83.62 85 ILE A N 1
ATOM 655 C CA . ILE A 1 85 ? 17.398 -7.898 -3.252 1.00 83.62 85 ILE A CA 1
ATOM 656 C C . ILE A 1 85 ? 18.028 -8.204 -1.894 1.00 83.62 85 ILE A C 1
ATOM 658 O O . ILE A 1 85 ? 18.112 -9.363 -1.493 1.00 83.62 85 ILE A O 1
ATOM 662 N N . VAL A 1 86 ? 18.442 -7.164 -1.171 1.00 84.69 86 VAL A N 1
ATOM 663 C CA . VAL A 1 86 ? 18.897 -7.281 0.220 1.00 84.69 86 VAL A CA 1
ATOM 664 C C . VAL A 1 86 ? 17.761 -6.832 1.127 1.00 84.69 86 VAL A C 1
ATOM 666 O O . VAL A 1 86 ? 17.312 -5.689 1.047 1.00 84.69 86 VAL A O 1
ATOM 669 N N . ARG A 1 87 ? 17.279 -7.733 1.983 1.00 78.88 87 ARG A N 1
ATOM 670 C CA . ARG A 1 87 ? 16.232 -7.437 2.964 1.00 78.88 87 ARG A CA 1
ATOM 671 C C . ARG A 1 87 ? 16.871 -7.191 4.332 1.00 78.88 87 ARG A C 1
ATOM 673 O O . ARG A 1 87 ? 17.778 -7.915 4.730 1.00 78.88 87 ARG A O 1
ATOM 680 N N . GLY A 1 88 ? 16.396 -6.156 5.025 1.00 81.31 88 GLY A N 1
ATOM 681 C CA . GLY A 1 88 ? 16.707 -5.914 6.436 1.00 81.31 88 GLY A CA 1
ATOM 682 C C . GLY A 1 88 ? 16.048 -6.950 7.364 1.00 81.31 88 GLY A C 1
ATOM 683 O O . GLY A 1 88 ? 15.595 -7.990 6.886 1.00 81.31 88 GLY A O 1
ATOM 684 N N . PRO A 1 89 ? 15.975 -6.692 8.683 1.00 80.81 89 PRO A N 1
ATOM 685 C CA . PRO A 1 89 ? 15.342 -7.620 9.618 1.00 80.81 89 PRO A CA 1
ATOM 686 C C . PRO A 1 89 ? 13.909 -7.949 9.190 1.00 80.81 89 PRO A C 1
ATOM 688 O O . PRO A 1 89 ? 13.203 -7.094 8.645 1.00 80.81 89 PRO A O 1
ATOM 691 N N . GLU A 1 90 ? 13.489 -9.190 9.434 1.00 79.50 90 GLU A N 1
ATOM 692 C CA . GLU A 1 90 ? 12.134 -9.614 9.102 1.00 79.50 90 GLU A CA 1
ATOM 693 C C . GLU A 1 90 ? 11.100 -8.751 9.838 1.00 79.50 90 GLU A C 1
ATOM 695 O O . GLU A 1 90 ? 11.250 -8.477 11.037 1.00 79.50 90 GLU A O 1
ATOM 700 N N . PRO A 1 91 ? 10.050 -8.289 9.136 1.00 76.94 91 PRO A N 1
ATOM 701 C CA . PRO A 1 91 ? 8.949 -7.609 9.791 1.00 76.94 91 PRO A CA 1
ATOM 702 C C . PRO A 1 91 ? 8.239 -8.572 10.754 1.00 76.94 91 PRO A C 1
ATOM 704 O O . PRO A 1 91 ? 8.223 -9.782 10.547 1.00 76.94 91 PRO A O 1
ATOM 707 N N . LYS A 1 92 ? 7.619 -8.024 11.808 1.00 82.25 92 LYS A N 1
ATOM 708 C CA . LYS A 1 92 ? 6.882 -8.818 12.814 1.00 82.25 92 LYS A CA 1
ATOM 709 C C . LYS A 1 92 ? 5.754 -9.656 12.206 1.00 82.25 92 LYS A C 1
ATOM 711 O O . LYS A 1 92 ? 5.425 -10.711 12.733 1.00 82.25 92 LYS A O 1
ATOM 716 N N . GLU A 1 93 ? 5.158 -9.153 11.133 1.00 83.56 93 GLU A N 1
ATOM 717 C CA . GLU A 1 93 ? 4.131 -9.822 10.345 1.00 83.56 93 GLU A CA 1
ATOM 718 C C . GLU A 1 93 ? 4.527 -9.714 8.872 1.00 83.56 93 GLU A C 1
ATOM 720 O O . GLU A 1 93 ? 5.024 -8.671 8.432 1.00 83.56 93 GLU A O 1
ATOM 725 N N . ALA A 1 94 ? 4.324 -10.790 8.112 1.00 83.56 94 ALA A N 1
ATOM 726 C CA . ALA A 1 94 ? 4.540 -10.760 6.674 1.00 83.56 94 ALA A CA 1
ATOM 727 C C . ALA A 1 94 ? 3.541 -9.780 6.028 1.00 83.56 94 ALA A C 1
ATOM 729 O O . ALA A 1 94 ? 2.349 -9.849 6.336 1.00 83.56 94 ALA A O 1
ATOM 730 N N . PRO A 1 95 ? 3.989 -8.884 5.133 1.00 85.69 95 PRO A N 1
ATOM 731 C CA . PRO A 1 95 ? 3.079 -8.031 4.386 1.00 85.69 95 PRO A CA 1
ATOM 732 C C . PRO A 1 95 ? 2.086 -8.852 3.563 1.00 85.69 95 PRO A C 1
ATOM 734 O O . PRO A 1 95 ? 2.480 -9.840 2.937 1.00 85.69 95 PRO A O 1
ATOM 737 N N . PHE A 1 96 ? 0.828 -8.404 3.493 1.00 88.44 96 PHE A N 1
ATOM 738 C CA . PHE A 1 96 ? -0.238 -9.104 2.766 1.00 88.44 96 PHE A CA 1
ATOM 739 C C . PHE A 1 96 ? 0.149 -9.466 1.322 1.00 88.44 96 PHE A C 1
ATOM 741 O O . PHE A 1 96 ? -0.201 -10.536 0.829 1.00 88.44 96 PHE A O 1
ATOM 748 N N . TRP A 1 97 ? 0.907 -8.591 0.652 1.00 86.88 97 TRP A N 1
ATOM 749 C CA . TRP A 1 97 ? 1.244 -8.741 -0.761 1.00 86.88 97 TRP A CA 1
ATOM 750 C C . TRP A 1 97 ? 2.241 -9.867 -1.033 1.00 86.88 97 TRP A C 1
ATOM 752 O O . TRP A 1 97 ? 2.249 -10.385 -2.143 1.00 86.88 97 TRP A O 1
ATOM 762 N N . LEU A 1 98 ? 3.063 -10.271 -0.054 1.00 84.50 98 LEU A N 1
ATOM 763 C CA . LEU A 1 98 ? 3.972 -11.409 -0.238 1.00 84.50 98 LEU A CA 1
ATOM 764 C C . LEU A 1 98 ? 3.181 -12.715 -0.314 1.00 84.50 98 LEU A C 1
ATOM 766 O O . LEU A 1 98 ? 3.292 -13.447 -1.295 1.00 84.50 98 LEU A O 1
ATOM 770 N N . THR A 1 99 ? 2.313 -12.945 0.672 1.00 82.50 99 THR A N 1
ATOM 771 C CA . THR A 1 99 ? 1.481 -14.151 0.760 1.00 82.50 99 THR A CA 1
ATOM 772 C C . THR A 1 99 ? 0.594 -14.322 -0.473 1.00 82.50 99 THR A C 1
ATOM 774 O O . THR A 1 99 ? 0.440 -15.418 -1.003 1.00 82.50 99 THR A O 1
ATOM 777 N N . GLU A 1 100 ? 0.005 -13.235 -0.962 1.00 83.75 100 GLU A N 1
ATOM 778 C CA . GLU A 1 100 ? -0.951 -13.280 -2.073 1.00 83.75 100 GLU A CA 1
ATOM 779 C C . GLU A 1 100 ? -0.317 -13.452 -3.442 1.00 83.75 100 GLU A C 1
ATOM 781 O O . GLU A 1 100 ? -0.968 -13.937 -4.366 1.00 83.75 100 GLU A O 1
ATOM 786 N N . GLN A 1 101 ? 0.943 -13.050 -3.575 1.00 80.94 101 GLN A N 1
ATOM 787 C CA . GLN A 1 101 ? 1.721 -13.254 -4.789 1.00 80.94 101 GLN A CA 1
ATOM 788 C C . GLN A 1 101 ? 2.461 -14.603 -4.779 1.00 80.94 101 GLN A C 1
ATOM 790 O O . GLN A 1 101 ? 3.158 -14.911 -5.742 1.00 80.94 101 GLN A O 1
ATOM 795 N N . GLY A 1 102 ? 2.275 -15.427 -3.738 1.00 78.56 102 GLY A N 1
ATOM 796 C CA . GLY A 1 102 ? 2.818 -16.785 -3.655 1.00 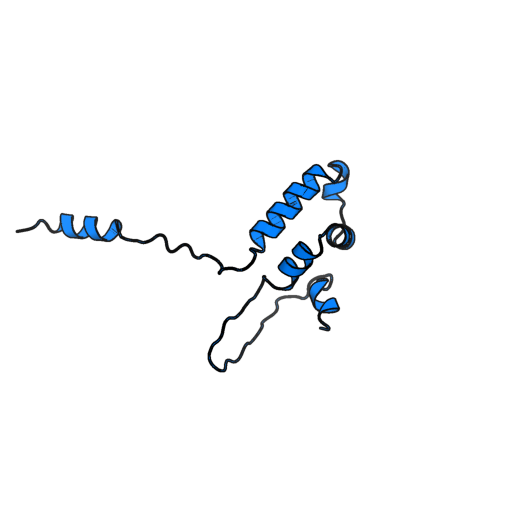78.56 102 GLY A CA 1
ATOM 797 C C . GLY A 1 102 ? 4.278 -16.866 -3.208 1.00 78.56 102 GLY A C 1
ATOM 798 O O . GLY A 1 102 ? 4.970 -17.798 -3.619 1.00 78.56 102 GLY A O 1
ATOM 799 N N . PHE A 1 103 ? 4.740 -15.900 -2.408 1.00 70.19 103 PHE A N 1
ATOM 800 C CA . PHE A 1 103 ? 6.074 -15.895 -1.794 1.00 70.19 103 PHE A CA 1
ATOM 801 C C . PHE A 1 103 ? 6.085 -16.466 -0.375 1.00 70.19 103 PHE A C 1
ATOM 803 O O . PHE A 1 103 ? 5.067 -16.317 0.340 1.00 70.19 103 PHE A O 1
#

Secondary structure (DSSP, 8-state):
---HHHHHHHHTT----------SS--HHHHHHHHHHHHHHHS-TTTGGG--HHHHHHTS-HHHHHHHHHTTS----SS-----PPP-SPPSS--HHHHHTT-

Foldseek 3Di:
DPPPVVVVVVVVVPPPPPPPDDPPDDDLVVLVVVLVVVCVVVPPPVCVVVDDPVNSVVSDDPVSLVCNLPVPDDDDDPDDDDDDDDDDDDDPDDDPNCVVVPD

Sequence (103 aa):
MIPRFLLLLLCCGLVPFVQAHVGHHPSVHDTVAGILDRMKRTVPAAKLPKLTNKEIESLLTPTERHVLGTEHISFRVNVPVTISIVRGPEPKEAPFWLTEQGF

Radius of gyration: 22.11 Å; chains: 1; bounding box: 51×60×41 Å

pLDDT: mean 82.15, std 15.53, range [50.97, 97.19]